Protein AF-A0A817UF31-F1 (afdb_monomer)

Secondary structure (DSSP, 8-state):
--HHHHHHHHT--HHHHHHHHHHHHHHHHS--PPP-PPPPSS-HHHHHHHHHHHHHHHHHHHHHHHHHHHHHT-

Sequence (74 aa):
MPQHEISRKLKISRHYVQQTIRKFNEFHTVATKPGAGRHSKLTNRQNRAIKLQQVRDDTLSLTDLSDTFKQVST

Mean predicted aligned error: 15.98 Å

Radius of gyration: 29.23 Å; Cα contacts (8 Å, |Δi|>4): 13; chains: 1; bounding box: 43×30×79 Å

pLDDT: mean 78.76, std 11.97, range [46.47, 94.5]

Solvent-accessible surface area (backbone atoms only — not comparable to full-atom values): 4513 Å² total; per-residue (Å²): 131,62,64,68,58,53,19,63,77,67,75,46,57,56,67,57,53,52,51,51,54,50,48,52,47,50,60,72,73,38,86,68,70,77,72,84,67,81,75,68,93,61,51,73,68,56,55,51,49,52,54,53,50,51,54,49,54,54,50,52,52,51,52,54,51,53,54,53,56,56,64,77,75,112

Foldseek 3Di:
DDLVVVCVVVVHDSVVSVVVVVVVCCVVVDVDDPDPPDDDPDDPVRVVVVVVVVVVVVVVVVVVVVVVVVVVVD

Nearest PDB structures (foldseek):
  5x3t-assembly1_G  TM=6.040E-01  e=3.808E+00  Mycobacterium tuberculosis H37Rv
  3hhg-assembly1_D  TM=4.043E-01  e=3.527E+00  Neisseria meningitidis serogroup B
  7el2-assembly1_B-2  TM=3.553E-01  e=7.582E+00  Acinetobacter baumannii
  2esn-assembly1_D  TM=3.930E-01  e=8.185E+00  Pseudomonas aeruginosa
  5x3t-assembly1_C  TM=4.065E-01  e=8.185E+00  Mycobacterium tuberculosis H37Rv

Structure (mmCIF, N/CA/C/O backbone):
data_AF-A0A817UF31-F1
#
_entry.id   AF-A0A817UF31-F1
#
loop_
_atom_site.group_PDB
_atom_site.id
_atom_site.type_symbol
_atom_site.label_atom_id
_atom_site.label_alt_id
_atom_site.label_comp_id
_atom_site.label_asym_id
_atom_site.label_entity_id
_atom_site.label_seq_id
_atom_site.pdbx_PDB_ins_code
_atom_site.Cartn_x
_atom_site.Cartn_y
_atom_site.Cartn_z
_atom_site.occupancy
_atom_site.B_iso_or_equiv
_atom_site.auth_seq_id
_atom_site.auth_comp_id
_atom_site.auth_asym_id
_atom_site.auth_atom_id
_atom_site.pdbx_PDB_model_num
ATOM 1 N N . MET A 1 1 ? 5.844 2.594 -32.906 1.00 68.12 1 MET A N 1
ATOM 2 C CA . MET A 1 1 ? 7.269 2.961 -32.755 1.00 68.12 1 MET A CA 1
ATOM 3 C C . MET A 1 1 ? 8.085 1.732 -32.373 1.00 68.12 1 MET A C 1
ATOM 5 O O . MET A 1 1 ? 7.705 1.059 -31.419 1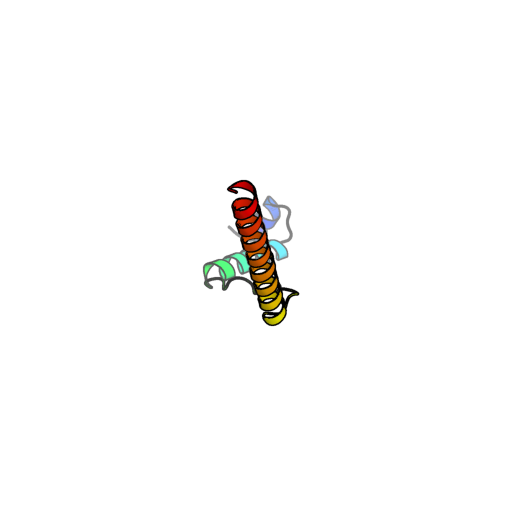.00 68.12 1 MET A O 1
ATOM 9 N N . PRO A 1 2 ? 9.175 1.415 -33.084 1.00 87.50 2 PRO A N 1
ATOM 10 C CA . PRO A 1 2 ? 10.094 0.342 -32.707 1.00 87.50 2 PRO A CA 1
ATOM 11 C C . PRO A 1 2 ? 10.770 0.571 -31.338 1.00 87.50 2 PRO A C 1
ATOM 13 O O . PRO A 1 2 ? 11.221 1.672 -31.031 1.00 87.50 2 PRO A O 1
ATOM 16 N N . GLN A 1 3 ? 10.918 -0.481 -30.518 1.00 87.62 3 GLN A N 1
ATOM 17 C CA . GLN A 1 3 ? 11.497 -0.389 -29.158 1.00 87.62 3 GLN A CA 1
ATOM 18 C C . GLN A 1 3 ? 12.924 0.188 -29.122 1.00 87.62 3 GLN A C 1
ATOM 20 O O . GLN A 1 3 ? 13.325 0.826 -28.148 1.00 87.62 3 GLN A O 1
ATOM 25 N N . HIS A 1 4 ? 13.699 -0.025 -30.185 1.00 88.88 4 HIS A N 1
ATOM 26 C CA . HIS A 1 4 ? 15.061 0.486 -30.297 1.00 88.88 4 HIS A CA 1
ATOM 27 C C . HIS A 1 4 ? 15.095 2.017 -30.482 1.00 88.88 4 HIS A C 1
ATOM 29 O O . HIS A 1 4 ? 16.029 2.669 -30.024 1.00 88.88 4 HIS A O 1
ATOM 35 N N . GLU A 1 5 ? 14.063 2.620 -31.080 1.00 92.00 5 GLU A N 1
ATOM 36 C CA . GLU A 1 5 ? 13.938 4.080 -31.172 1.00 92.00 5 GLU A CA 1
ATOM 37 C C . GLU A 1 5 ? 13.603 4.704 -29.819 1.00 92.00 5 GLU A C 1
ATOM 39 O O . GLU A 1 5 ? 14.158 5.744 -29.471 1.00 92.00 5 GLU A O 1
ATOM 44 N N . ILE A 1 6 ? 12.758 4.037 -29.029 1.00 89.31 6 ILE A N 1
ATOM 45 C CA . ILE A 1 6 ? 12.411 4.453 -27.663 1.00 89.31 6 ILE A CA 1
ATOM 46 C C . ILE A 1 6 ? 13.660 4.433 -26.777 1.00 89.31 6 ILE A C 1
ATOM 48 O O . ILE A 1 6 ? 13.951 5.412 -26.095 1.00 89.31 6 ILE A O 1
ATOM 52 N N . SER A 1 7 ? 14.438 3.348 -26.849 1.00 92.38 7 SER A N 1
ATOM 53 C CA . SER A 1 7 ? 15.714 3.214 -26.139 1.00 92.38 7 SER A CA 1
ATOM 54 C C . SER A 1 7 ? 16.680 4.358 -26.470 1.00 92.38 7 SER A C 1
ATOM 56 O O . SER A 1 7 ? 17.232 4.966 -25.555 1.00 92.38 7 SER A O 1
ATOM 58 N N . ARG A 1 8 ? 16.822 4.715 -27.757 1.00 92.44 8 ARG A N 1
ATOM 59 C CA . ARG A 1 8 ? 17.678 5.831 -28.196 1.00 92.44 8 ARG A CA 1
ATOM 60 C C . ARG A 1 8 ? 17.179 7.192 -27.713 1.00 92.44 8 ARG A C 1
ATOM 62 O O . ARG A 1 8 ? 17.973 7.969 -27.195 1.00 92.44 8 ARG A O 1
ATOM 69 N N . LYS A 1 9 ? 15.880 7.477 -27.853 1.00 94.50 9 LYS A N 1
ATOM 70 C CA . LYS A 1 9 ? 15.287 8.760 -27.435 1.00 94.50 9 LYS A CA 1
ATOM 71 C C . LYS A 1 9 ? 15.376 8.980 -25.9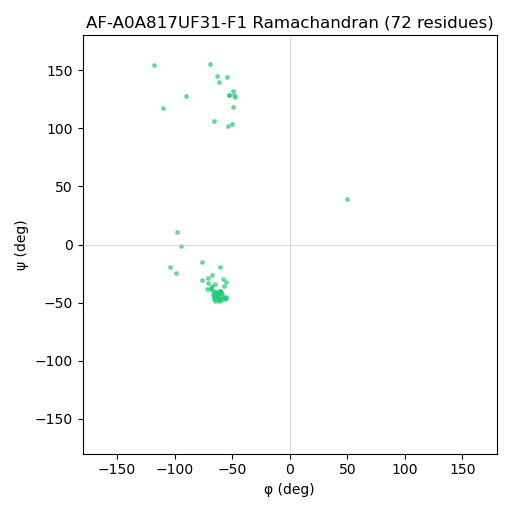27 1.00 94.50 9 LYS A C 1
ATOM 73 O O . LYS A 1 9 ? 15.661 10.086 -25.488 1.00 94.50 9 LYS A O 1
ATOM 78 N N . LEU A 1 10 ? 15.141 7.924 -25.153 1.00 92.12 10 LEU A N 1
ATOM 79 C CA . LEU A 1 10 ? 15.084 7.988 -23.694 1.00 92.12 10 LEU A CA 1
ATOM 80 C C . LEU A 1 10 ? 16.422 7.648 -23.019 1.00 92.12 10 LEU A C 1
ATOM 82 O O . LEU A 1 10 ? 16.502 7.698 -21.798 1.00 92.12 10 LEU A O 1
ATOM 86 N N . LYS A 1 11 ? 17.464 7.305 -23.792 1.00 94.19 11 LYS A N 1
ATOM 87 C CA . LYS A 1 11 ? 18.790 6.887 -23.295 1.00 94.19 11 LYS A CA 1
ATOM 88 C C . LYS A 1 11 ? 18.719 5.795 -22.213 1.00 94.19 11 LYS A C 1
ATOM 90 O O . LYS A 1 11 ? 19.482 5.797 -21.254 1.00 94.19 11 LYS A O 1
ATOM 95 N N . ILE A 1 12 ? 17.805 4.843 -22.383 1.00 93.12 12 ILE A N 1
ATOM 96 C CA . ILE A 1 12 ? 17.600 3.694 -21.485 1.00 93.12 12 ILE A CA 1
ATOM 97 C C . ILE A 1 12 ? 17.855 2.394 -22.236 1.00 93.12 12 ILE A C 1
ATOM 99 O O . ILE A 1 12 ? 17.700 2.331 -23.457 1.00 93.12 12 ILE A O 1
ATOM 103 N N . SER A 1 13 ? 18.225 1.331 -21.521 1.00 93.81 13 SER A N 1
ATOM 104 C CA . SER A 1 13 ? 18.504 0.042 -22.154 1.00 93.81 13 SER A CA 1
ATOM 105 C C . SER A 1 13 ? 17.258 -0.536 -22.837 1.00 93.81 13 SER A C 1
ATOM 107 O O . SER A 1 13 ? 16.131 -0.411 -22.351 1.00 93.81 13 SER A O 1
ATOM 109 N N . ARG A 1 14 ? 17.456 -1.228 -23.966 1.00 92.56 14 ARG A N 1
ATOM 110 C CA . ARG A 1 14 ? 16.371 -1.922 -24.681 1.00 92.56 14 ARG A CA 1
ATOM 111 C C . ARG A 1 14 ? 15.656 -2.942 -23.786 1.00 92.56 14 ARG A C 1
ATOM 113 O O . ARG A 1 14 ? 14.440 -3.079 -23.867 1.00 92.56 14 ARG A O 1
ATOM 120 N N . HIS A 1 15 ? 16.408 -3.606 -22.908 1.00 92.88 15 HIS A N 1
ATOM 121 C CA . HIS A 1 15 ? 15.868 -4.524 -21.909 1.00 92.88 15 HIS A CA 1
ATOM 122 C C . HIS A 1 15 ? 14.871 -3.824 -20.970 1.00 92.88 15 HIS A C 1
ATOM 124 O O . HIS A 1 15 ? 13.779 -4.339 -20.738 1.00 92.88 15 HIS A O 1
ATOM 130 N N . TYR A 1 16 ? 15.199 -2.620 -20.492 1.00 92.31 16 TYR A N 1
ATOM 131 C CA . TYR A 1 16 ? 14.307 -1.839 -19.635 1.00 92.31 16 TYR A CA 1
ATOM 132 C C . TYR A 1 16 ? 13.024 -1.417 -20.367 1.00 92.31 16 TYR A C 1
ATOM 134 O O . TYR A 1 16 ? 11.930 -1.583 -19.834 1.00 92.31 16 TYR A O 1
ATOM 142 N N . VAL A 1 17 ? 13.131 -0.972 -21.625 1.00 92.75 17 VAL A N 1
ATOM 143 C CA . VAL A 1 17 ? 11.963 -0.659 -22.476 1.00 92.75 17 VAL A CA 1
ATOM 144 C C . VAL A 1 17 ? 11.033 -1.868 -22.611 1.00 92.75 17 VAL A C 1
ATOM 146 O O . VAL A 1 17 ? 9.820 -1.743 -22.450 1.00 92.75 17 VAL A O 1
ATOM 149 N N . GLN A 1 18 ? 11.596 -3.049 -22.872 1.00 91.88 18 GLN A N 1
ATOM 150 C CA . GLN A 1 18 ? 10.824 -4.280 -23.033 1.00 91.88 18 GLN A CA 1
ATOM 151 C C . GLN A 1 18 ? 10.115 -4.692 -21.734 1.00 91.88 18 GLN A C 1
ATOM 153 O O . GLN A 1 18 ? 8.939 -5.056 -21.774 1.00 91.88 18 GLN A O 1
ATOM 158 N N . GLN A 1 19 ? 10.791 -4.596 -20.583 1.00 91.12 19 GLN A N 1
ATOM 159 C CA . GLN A 1 19 ? 10.174 -4.880 -19.285 1.00 91.12 19 GLN A CA 1
ATOM 160 C C . GLN A 1 19 ? 9.039 -3.908 -18.954 1.00 91.12 19 GLN A C 1
ATOM 162 O O . GLN A 1 19 ? 7.997 -4.343 -18.468 1.00 91.12 19 GLN A O 1
ATOM 167 N N . THR A 1 20 ? 9.211 -2.616 -19.235 1.00 88.44 20 THR A N 1
ATOM 168 C CA . THR A 1 20 ? 8.174 -1.608 -18.984 1.00 88.44 20 THR A CA 1
ATOM 169 C C . THR A 1 20 ? 6.931 -1.861 -19.831 1.00 88.44 20 THR A C 1
ATOM 171 O O . THR A 1 20 ? 5.830 -1.840 -19.293 1.00 88.44 20 THR A O 1
ATOM 174 N N . ILE A 1 21 ? 7.089 -2.177 -21.122 1.00 87.44 21 ILE A N 1
ATOM 175 C CA . ILE A 1 21 ? 5.957 -2.523 -22.001 1.00 87.44 21 ILE A CA 1
ATOM 176 C C . ILE A 1 21 ? 5.244 -3.783 -21.500 1.00 87.44 21 ILE A C 1
ATOM 178 O O . ILE A 1 21 ? 4.018 -3.820 -21.440 1.00 87.44 21 ILE A O 1
ATOM 182 N N . ARG A 1 22 ? 6.005 -4.811 -21.109 1.00 86.12 22 ARG A N 1
ATOM 183 C CA . ARG A 1 22 ? 5.437 -6.053 -20.578 1.00 86.12 22 ARG A CA 1
ATOM 184 C C . ARG A 1 22 ? 4.631 -5.802 -19.304 1.00 86.12 22 ARG A C 1
ATOM 186 O O . ARG A 1 22 ? 3.489 -6.238 -19.232 1.00 86.12 22 ARG A O 1
ATOM 193 N N . LYS A 1 23 ? 5.193 -5.059 -18.347 1.00 83.94 23 LYS A N 1
ATOM 194 C CA . LYS A 1 23 ? 4.492 -4.678 -17.115 1.00 83.94 23 LYS A CA 1
ATOM 195 C C . LYS A 1 23 ? 3.245 -3.863 -17.428 1.00 83.94 23 LYS A C 1
ATOM 197 O O . LYS A 1 23 ? 2.191 -4.179 -16.908 1.00 83.94 23 LYS A O 1
ATOM 202 N N . PHE A 1 24 ? 3.339 -2.859 -18.296 1.00 82.31 24 PHE A N 1
ATOM 203 C CA . PHE A 1 24 ? 2.189 -2.047 -18.701 1.00 82.31 24 PHE A CA 1
ATOM 204 C C . PHE A 1 24 ? 1.046 -2.911 -19.253 1.00 82.31 24 PHE A C 1
ATOM 206 O O . PHE A 1 24 ? -0.094 -2.776 -18.817 1.00 82.31 24 PHE A O 1
ATOM 213 N N . ASN A 1 25 ? 1.364 -3.866 -20.131 1.00 79.31 25 ASN A N 1
ATOM 214 C CA . ASN A 1 25 ? 0.381 -4.817 -20.641 1.00 79.31 25 ASN A CA 1
ATOM 215 C C . ASN A 1 25 ? -0.181 -5.709 -19.529 1.00 79.31 25 ASN A C 1
ATOM 217 O O . ASN A 1 25 ? -1.392 -5.867 -19.457 1.00 79.31 25 ASN A O 1
ATOM 221 N N . GLU A 1 26 ? 0.648 -6.255 -18.637 1.00 74.62 26 GLU A N 1
ATOM 222 C CA . GLU A 1 26 ? 0.190 -7.045 -17.480 1.00 74.62 26 GLU A CA 1
ATOM 223 C C . GLU A 1 26 ? -0.744 -6.225 -16.565 1.00 74.62 26 GLU A C 1
ATOM 225 O O . GLU A 1 26 ? -1.796 -6.720 -16.171 1.00 74.62 26 GLU A O 1
ATOM 230 N N . PHE A 1 27 ? -0.424 -4.953 -16.302 1.00 66.50 27 PHE A N 1
ATOM 231 C CA . PHE A 1 27 ? -1.241 -4.036 -15.498 1.00 66.50 27 PHE A CA 1
ATOM 232 C C . PHE A 1 27 ? -2.574 -3.656 -16.159 1.00 66.50 27 PHE A C 1
ATOM 234 O O . PHE A 1 27 ? -3.508 -3.273 -15.459 1.00 66.50 27 PHE A O 1
ATOM 241 N N . HIS A 1 28 ? -2.666 -3.689 -17.490 1.00 64.62 28 HIS A N 1
ATOM 242 C CA . HIS A 1 28 ? -3.864 -3.263 -18.228 1.00 64.62 28 HIS A CA 1
ATOM 243 C C . HIS A 1 28 ? -4.709 -4.423 -18.762 1.00 64.62 28 HIS A C 1
ATOM 245 O O . HIS A 1 28 ? -5.886 -4.234 -19.048 1.00 64.62 28 HIS A O 1
ATOM 251 N N . THR A 1 29 ? -4.138 -5.622 -18.881 1.00 64.12 29 THR A N 1
ATOM 252 C CA . THR A 1 29 ? -4.854 -6.832 -19.325 1.00 64.12 29 THR A CA 1
ATOM 253 C C . THR A 1 29 ? -5.296 -7.716 -18.167 1.00 64.12 29 THR A C 1
ATOM 255 O O . THR A 1 29 ? -6.274 -8.448 -18.292 1.00 64.12 29 THR A O 1
ATOM 258 N N . VAL A 1 30 ? -4.624 -7.631 -17.020 1.00 57.81 30 VAL A N 1
ATOM 259 C CA . VAL A 1 30 ? -5.012 -8.335 -15.804 1.00 57.81 30 VAL A CA 1
ATOM 260 C C . VAL A 1 30 ? -5.504 -7.274 -14.838 1.00 57.81 30 VAL A C 1
ATOM 262 O O . VAL A 1 30 ? -4.729 -6.403 -14.454 1.00 57.81 30 VAL A O 1
ATOM 265 N N . ALA A 1 31 ? -6.782 -7.326 -14.444 1.00 58.44 31 ALA A N 1
ATOM 266 C CA . ALA A 1 31 ? -7.281 -6.538 -13.321 1.00 58.44 31 ALA A CA 1
ATOM 267 C C . ALA A 1 31 ? -6.332 -6.780 -12.144 1.00 58.44 31 ALA A C 1
ATOM 269 O O . ALA A 1 31 ? -6.306 -7.875 -11.574 1.00 58.44 31 ALA A O 1
ATOM 270 N N . THR A 1 32 ? -5.459 -5.813 -11.863 1.00 59.12 32 THR A N 1
ATOM 271 C CA . THR A 1 32 ? -4.374 -6.020 -10.916 1.00 59.12 32 THR A CA 1
ATOM 272 C C . THR A 1 32 ? -4.994 -6.223 -9.557 1.00 59.12 32 THR A C 1
ATOM 274 O O . THR A 1 32 ? -5.497 -5.277 -8.949 1.00 59.12 32 THR A O 1
ATOM 277 N N . LYS A 1 33 ? -4.984 -7.473 -9.087 1.00 61.34 33 LYS A N 1
ATOM 278 C CA . LYS A 1 33 ? -5.291 -7.770 -7.694 1.00 61.34 33 LYS A CA 1
ATOM 279 C C . LYS A 1 33 ? -4.364 -6.877 -6.868 1.00 61.34 33 LYS A C 1
ATOM 281 O O . LYS A 1 33 ? -3.164 -6.868 -7.164 1.00 61.34 33 LYS A O 1
ATOM 286 N N . PRO A 1 34 ? -4.890 -6.104 -5.902 1.00 61.69 34 PRO A N 1
ATOM 287 C CA . PRO A 1 34 ? -4.058 -5.278 -5.045 1.00 61.69 34 PRO A CA 1
ATOM 288 C C . PRO A 1 34 ? -2.904 -6.137 -4.543 1.00 61.69 34 PRO A C 1
ATOM 290 O O . PRO A 1 34 ? -3.137 -7.252 -4.065 1.00 61.69 34 PRO A O 1
ATOM 293 N N . GLY A 1 35 ? -1.669 -5.664 -4.738 1.00 60.25 35 GLY A N 1
ATOM 294 C CA . GLY A 1 35 ? -0.492 -6.376 -4.254 1.00 60.25 35 GLY A CA 1
ATOM 295 C C . GLY A 1 35 ? -0.729 -6.744 -2.797 1.00 60.25 35 GLY A C 1
ATOM 296 O O . GLY A 1 35 ? -1.217 -5.901 -2.042 1.00 60.25 35 GLY A O 1
ATOM 297 N N . ALA A 1 36 ? -0.471 -8.004 -2.432 1.00 64.06 36 ALA A N 1
ATOM 298 C CA . ALA A 1 36 ? -0.671 -8.483 -1.073 1.00 64.06 36 A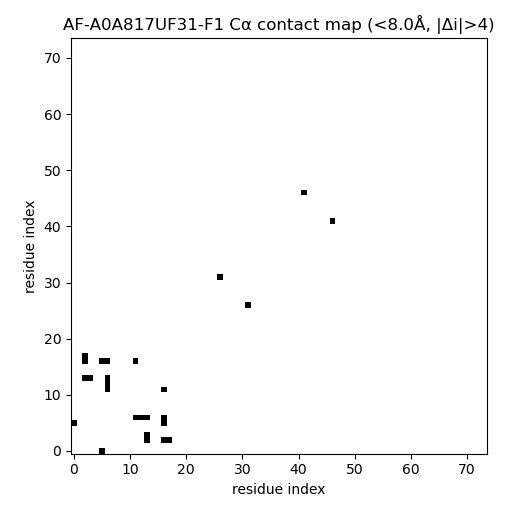LA A CA 1
ATOM 299 C C . ALA A 1 36 ? 0.089 -7.545 -0.130 1.00 64.06 36 ALA A C 1
ATOM 301 O O . ALA A 1 36 ? 1.321 -7.554 -0.081 1.00 64.06 36 ALA A O 1
ATOM 302 N N . GLY A 1 37 ? -0.657 -6.650 0.522 1.00 62.97 37 GLY A N 1
ATOM 303 C CA . GLY A 1 37 ? -0.093 -5.648 1.404 1.00 62.97 37 GLY A CA 1
ATOM 304 C C . GLY A 1 37 ? 0.755 -6.350 2.450 1.00 62.97 37 GLY A C 1
ATOM 305 O O . GLY A 1 37 ? 0.441 -7.463 2.877 1.00 62.97 37 GLY A O 1
ATOM 306 N N . ARG A 1 38 ? 1.858 -5.711 2.841 1.00 68.38 38 ARG A N 1
ATOM 307 C CA . ARG A 1 38 ? 2.758 -6.231 3.869 1.00 68.38 38 ARG A CA 1
ATOM 308 C C . ARG A 1 38 ? 1.918 -6.631 5.084 1.00 68.38 38 ARG A C 1
ATOM 310 O O . ARG A 1 38 ? 1.224 -5.783 5.643 1.00 68.38 38 ARG A O 1
ATOM 317 N N . HIS A 1 39 ? 1.944 -7.913 5.449 1.00 67.12 39 HIS A N 1
ATOM 318 C CA . HIS A 1 39 ? 1.157 -8.408 6.573 1.00 67.12 39 HIS A CA 1
ATOM 319 C C . HIS A 1 39 ? 1.458 -7.558 7.811 1.00 67.12 39 HIS A C 1
ATOM 321 O O . HIS A 1 39 ? 2.621 -7.314 8.147 1.00 67.12 39 HIS A O 1
ATOM 327 N N . SER A 1 40 ? 0.396 -7.072 8.457 1.00 69.50 40 SER A N 1
ATOM 328 C CA . SER A 1 40 ? 0.483 -6.406 9.753 1.00 69.50 40 SER A CA 1
ATOM 329 C C . SER A 1 40 ? 1.337 -7.259 10.693 1.00 69.50 40 SER A C 1
ATOM 331 O O . SER A 1 40 ? 1.072 -8.449 10.854 1.00 69.50 40 SER A O 1
ATOM 333 N N . LYS A 1 41 ? 2.344 -6.653 11.339 1.00 78.06 41 LYS A N 1
ATOM 334 C CA . LYS A 1 41 ? 3.124 -7.319 12.400 1.00 78.06 41 LYS A CA 1
ATOM 335 C C . LYS A 1 41 ? 2.242 -7.735 13.584 1.00 78.06 41 LYS A C 1
ATOM 337 O O . LYS A 1 41 ? 2.645 -8.574 14.381 1.00 78.06 41 LYS A O 1
ATOM 342 N N . LEU A 1 42 ? 1.062 -7.128 13.708 1.00 76.75 42 LEU A N 1
ATOM 343 C CA . LEU A 1 42 ? 0.082 -7.434 14.735 1.00 76.75 42 LEU A CA 1
ATOM 344 C C . LEU A 1 42 ? -0.870 -8.518 14.247 1.00 76.75 42 LEU A C 1
ATOM 346 O O . LEU A 1 42 ? -1.495 -8.397 13.189 1.00 76.75 42 LEU A O 1
ATOM 350 N N . THR A 1 43 ? -1.010 -9.553 15.066 1.00 83.31 43 THR A N 1
ATOM 351 C CA . THR A 1 43 ? -2.038 -10.579 14.896 1.00 83.31 43 THR A CA 1
ATOM 352 C C . THR A 1 43 ? -3.428 -9.997 15.173 1.00 83.31 43 THR A C 1
ATOM 354 O O . THR A 1 43 ? -3.590 -9.062 15.962 1.00 83.31 43 THR A O 1
ATOM 357 N N . ASN A 1 44 ? -4.472 -10.600 14.594 1.00 83.69 44 ASN A N 1
ATOM 358 C CA . ASN A 1 44 ? -5.864 -10.210 14.864 1.00 83.69 44 ASN A CA 1
ATOM 359 C C . ASN A 1 44 ? -6.207 -10.248 16.365 1.00 83.69 44 ASN A C 1
ATOM 361 O O . ASN A 1 44 ? -6.984 -9.425 16.848 1.00 83.69 44 ASN A O 1
ATOM 365 N N . ARG A 1 45 ? -5.585 -11.166 17.118 1.00 84.12 45 ARG A N 1
ATOM 366 C CA . ARG A 1 45 ? -5.742 -11.276 18.573 1.00 84.12 45 ARG A CA 1
ATOM 367 C C . ARG A 1 45 ? -5.174 -10.060 19.305 1.00 84.12 45 ARG A C 1
ATOM 369 O O . ARG A 1 45 ? -5.846 -9.529 20.184 1.00 84.12 45 ARG A O 1
ATOM 376 N N . GLN A 1 46 ? -3.980 -9.602 18.927 1.00 85.69 46 GLN A N 1
ATOM 377 C CA . GLN A 1 46 ? -3.360 -8.407 19.509 1.00 85.69 46 GLN A CA 1
ATOM 378 C C . GLN A 1 46 ? -4.166 -7.146 19.185 1.00 85.69 46 GLN A C 1
ATOM 380 O O . GLN A 1 46 ? -4.453 -6.364 20.084 1.00 85.69 46 GLN A O 1
ATOM 385 N N . ASN A 1 47 ? -4.634 -6.998 17.941 1.00 85.31 47 ASN A N 1
ATOM 386 C CA . ASN A 1 47 ? -5.497 -5.876 17.556 1.00 85.31 47 ASN A CA 1
ATOM 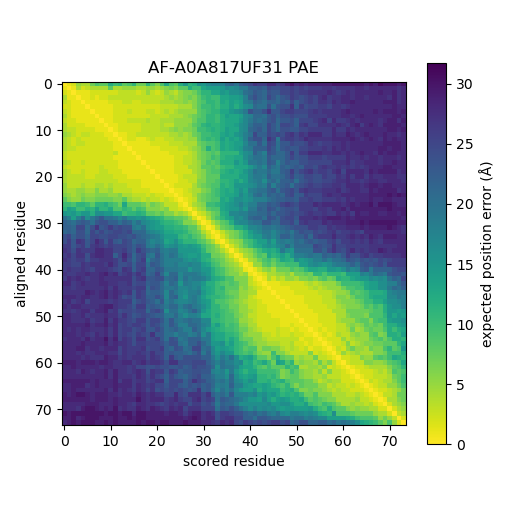387 C C . ASN A 1 47 ? -6.810 -5.847 18.349 1.00 85.31 47 ASN A C 1
ATOM 389 O O . ASN A 1 47 ? -7.268 -4.781 18.756 1.00 85.31 47 ASN A O 1
ATOM 393 N N . ARG A 1 48 ? -7.418 -7.013 18.601 1.00 87.88 48 ARG A N 1
ATOM 394 C CA . ARG A 1 48 ? -8.626 -7.107 19.430 1.00 87.88 48 ARG A CA 1
ATOM 395 C C . ARG A 1 48 ? -8.345 -6.750 20.890 1.00 87.88 48 ARG A C 1
ATOM 397 O O . ARG A 1 48 ? -9.158 -6.063 21.494 1.00 87.88 48 ARG A O 1
ATOM 404 N N . ALA A 1 49 ? -7.210 -7.184 21.438 1.00 88.94 49 ALA A N 1
ATOM 405 C CA . ALA A 1 49 ? -6.812 -6.849 22.803 1.00 88.94 49 ALA A CA 1
ATOM 406 C C . ALA A 1 49 ? -6.589 -5.339 22.980 1.00 88.94 49 ALA A C 1
ATOM 408 O O . ALA A 1 49 ? -7.114 -4.770 23.928 1.00 88.94 49 ALA A O 1
ATOM 409 N N . ILE A 1 50 ? -5.906 -4.685 22.033 1.00 87.56 50 ILE A N 1
ATOM 410 C CA . ILE A 1 50 ? -5.687 -3.227 22.052 1.00 87.56 50 ILE A CA 1
ATOM 411 C C . ILE A 1 50 ? -7.024 -2.479 22.034 1.00 87.56 50 ILE A C 1
ATOM 413 O O . ILE A 1 50 ? -7.246 -1.606 22.865 1.00 87.56 50 ILE A O 1
ATOM 417 N N . LYS A 1 51 ? -7.946 -2.863 21.141 1.00 87.50 51 LYS A N 1
ATOM 418 C CA . LYS A 1 51 ? -9.280 -2.244 21.076 1.00 87.50 51 LYS A CA 1
ATOM 419 C C . LYS A 1 51 ? -10.075 -2.426 22.368 1.00 87.50 51 LYS A C 1
ATOM 421 O O . LYS A 1 51 ? -10.735 -1.498 22.812 1.00 87.50 51 LYS A O 1
ATOM 426 N N . LEU A 1 52 ? -10.027 -3.616 22.969 1.00 88.62 52 LEU A N 1
ATOM 427 C CA . LEU A 1 52 ? -10.716 -3.880 24.235 1.00 88.62 52 LEU A CA 1
ATOM 428 C C . LEU A 1 52 ? -10.103 -3.099 25.401 1.00 88.62 52 LEU A C 1
ATOM 430 O O . LEU A 1 52 ? -10.844 -2.670 26.279 1.00 88.62 52 LEU A O 1
ATOM 434 N N . GLN A 1 53 ? -8.781 -2.917 25.404 1.00 88.31 53 GLN A N 1
ATOM 435 C C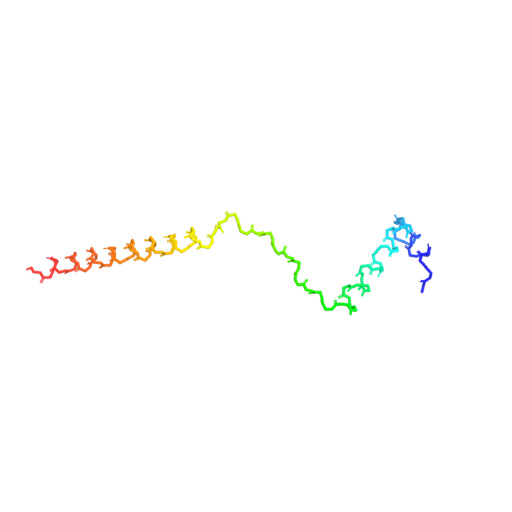A . GLN A 1 53 ? -8.100 -2.101 26.403 1.00 88.31 53 GLN A CA 1
ATOM 436 C C . GLN A 1 53 ? -8.522 -0.634 26.283 1.00 88.31 53 GLN A C 1
ATOM 438 O O . GLN A 1 53 ? -8.969 -0.070 27.271 1.00 88.31 53 GLN A O 1
ATOM 443 N N . GLN A 1 54 ? -8.512 -0.071 25.070 1.00 85.88 54 GLN A N 1
ATOM 444 C CA . GLN A 1 54 ? -8.975 1.301 24.824 1.00 85.88 54 GLN A CA 1
ATOM 445 C C . GLN A 1 54 ? -10.416 1.518 25.294 1.00 85.88 54 GLN A C 1
ATOM 447 O O . GLN A 1 54 ? -10.680 2.453 26.033 1.00 85.88 54 GLN A O 1
ATOM 452 N N . VAL A 1 55 ? -11.335 0.606 24.956 1.00 84.62 55 VAL A N 1
ATOM 453 C CA . VAL A 1 55 ? -12.733 0.707 25.410 1.00 84.62 55 VAL A CA 1
ATOM 454 C C . VAL A 1 55 ? -12.836 0.680 26.936 1.00 84.62 55 VAL A C 1
ATOM 456 O O . VAL A 1 55 ? -13.640 1.416 27.499 1.00 84.62 55 VAL A O 1
ATOM 459 N N . ARG A 1 56 ? -12.046 -0.154 27.625 1.00 84.38 56 ARG A N 1
ATOM 460 C CA . ARG A 1 56 ? -12.032 -0.181 29.096 1.00 84.38 56 ARG A CA 1
ATOM 461 C C . ARG A 1 56 ? -11.513 1.127 29.678 1.00 84.38 56 ARG A C 1
ATOM 463 O O . ARG A 1 56 ? -12.152 1.648 30.584 1.00 84.38 56 ARG A O 1
ATOM 470 N N . ASP A 1 57 ? -10.410 1.639 29.148 1.00 85.12 57 ASP A N 1
ATOM 471 C CA . ASP A 1 57 ? -9.788 2.875 29.623 1.00 85.12 57 ASP A CA 1
ATOM 472 C C . ASP A 1 57 ? -10.733 4.074 29.415 1.00 85.12 57 ASP A C 1
ATOM 474 O O . ASP A 1 57 ? -10.950 4.857 30.338 1.00 85.12 57 ASP A O 1
ATOM 478 N N . ASP A 1 58 ? -11.398 4.148 28.257 1.00 82.75 58 ASP A N 1
ATOM 479 C CA . ASP A 1 58 ? -12.407 5.171 27.959 1.00 82.75 58 ASP A CA 1
ATOM 480 C C . ASP A 1 58 ? -13.628 5.055 28.887 1.00 82.75 58 ASP A C 1
ATOM 482 O O . ASP A 1 58 ? -14.152 6.057 29.373 1.00 82.75 58 ASP A O 1
ATOM 486 N N . THR A 1 59 ? -14.084 3.830 29.171 1.00 79.38 59 THR A N 1
ATOM 487 C CA . THR A 1 59 ? -15.237 3.600 30.059 1.00 79.38 59 THR A CA 1
ATOM 488 C C . THR A 1 59 ? -14.918 4.002 31.498 1.00 79.38 59 THR A C 1
ATOM 490 O O . THR A 1 59 ? -15.745 4.651 32.134 1.00 79.38 59 THR A O 1
ATOM 493 N N . LEU A 1 60 ? -13.725 3.651 31.994 1.00 76.00 60 LEU A N 1
ATOM 494 C CA . LEU A 1 60 ? -13.250 4.050 33.322 1.00 76.00 60 LEU A CA 1
ATOM 495 C C . LEU A 1 60 ? -13.127 5.576 33.426 1.00 76.00 60 LEU A C 1
ATOM 497 O O . LEU A 1 60 ? -13.610 6.171 34.386 1.00 76.00 60 LEU A O 1
ATOM 501 N N . SER A 1 61 ? -12.590 6.222 32.387 1.00 79.19 61 SER A N 1
ATOM 502 C CA . SER A 1 61 ? -12.507 7.683 32.324 1.00 79.19 61 SER A CA 1
ATOM 503 C C . SER A 1 61 ? -13.885 8.357 32.376 1.00 79.19 61 SER A C 1
ATOM 505 O O . SER A 1 61 ? -14.051 9.364 33.065 1.00 79.19 61 SER A O 1
ATOM 507 N N . LEU A 1 62 ? -14.894 7.805 31.695 1.00 71.25 62 LEU A N 1
ATOM 508 C CA . LEU A 1 62 ? -16.261 8.338 31.729 1.00 71.25 62 LEU A CA 1
ATOM 509 C C . LEU A 1 62 ? -16.928 8.169 33.099 1.00 71.25 62 LEU A C 1
ATOM 511 O O . LEU A 1 62 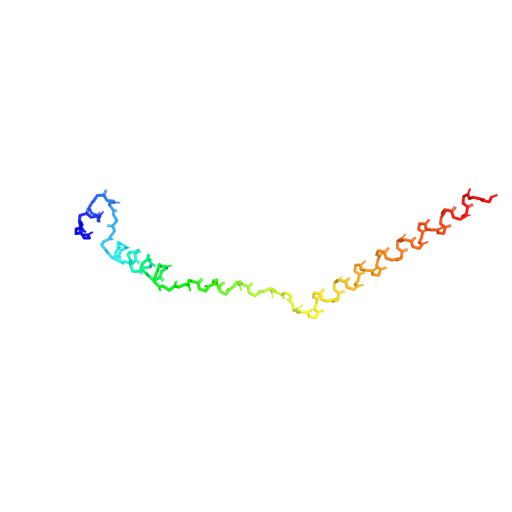? -17.647 9.071 33.537 1.00 71.25 62 LEU A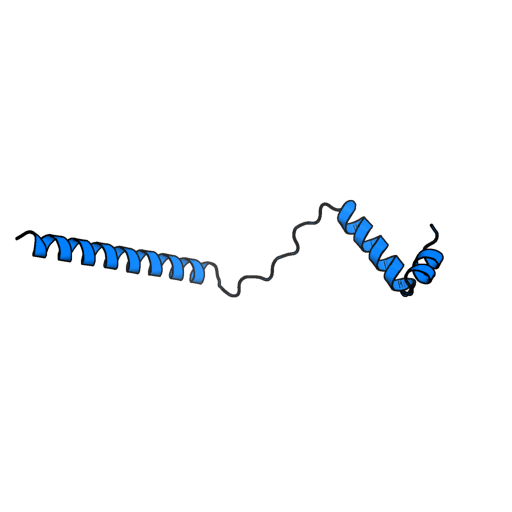 O 1
ATOM 515 N N . THR A 1 63 ? -16.701 7.043 33.783 1.00 76.81 63 THR A N 1
ATOM 516 C CA . THR A 1 63 ? -17.207 6.845 35.149 1.00 76.81 63 THR A CA 1
ATOM 517 C C . THR A 1 63 ? -16.557 7.809 36.134 1.00 76.81 63 THR A C 1
ATOM 519 O O . THR A 1 63 ? -17.273 8.450 36.901 1.00 76.81 63 THR A O 1
ATOM 522 N N . ASP A 1 64 ? -15.242 8.012 36.037 1.00 74.50 64 ASP A N 1
ATOM 523 C CA . ASP A 1 64 ? -14.511 8.943 36.903 1.00 74.50 64 ASP A CA 1
ATOM 524 C C . ASP A 1 64 ? -15.007 10.386 36.714 1.00 74.50 64 ASP A C 1
ATOM 526 O O . ASP A 1 64 ? -15.260 11.108 37.683 1.00 74.50 64 ASP A O 1
ATOM 530 N N . LEU A 1 65 ? -15.242 10.801 35.464 1.00 72.56 65 LEU A N 1
ATOM 531 C CA . LEU A 1 65 ? -15.848 12.100 35.161 1.00 72.56 65 LEU A CA 1
ATOM 532 C C . LEU A 1 65 ? -17.265 12.212 35.739 1.00 72.56 65 LEU A C 1
ATOM 534 O O . LEU A 1 65 ? -17.593 13.226 36.357 1.00 72.56 65 LEU A O 1
ATOM 538 N N . SER A 1 66 ? -18.101 11.179 35.586 1.00 75.12 66 SER A N 1
ATOM 539 C CA . SER A 1 66 ? -19.461 11.177 36.137 1.00 75.12 66 SER A CA 1
ATOM 540 C C . SER A 1 66 ? -19.476 11.332 37.655 1.00 75.12 66 SER A C 1
ATOM 542 O O . SER A 1 66 ? -20.355 12.021 38.177 1.00 75.12 66 SER A O 1
ATOM 544 N N . ASP A 1 67 ? -18.567 10.677 38.367 1.00 77.31 67 ASP A N 1
ATOM 545 C CA . ASP A 1 67 ? -18.539 10.727 39.827 1.00 77.31 67 ASP A CA 1
ATOM 546 C C . ASP A 1 67 ? -17.966 12.055 40.337 1.00 77.31 67 ASP A C 1
ATOM 548 O O . ASP A 1 67 ? -18.454 12.592 41.334 1.00 77.31 67 ASP A O 1
ATOM 552 N N . THR A 1 68 ? -17.049 12.668 39.582 1.00 70.00 68 THR A N 1
ATOM 553 C CA . THR A 1 68 ? -16.575 14.038 39.838 1.00 70.00 68 THR A CA 1
ATOM 554 C C . THR A 1 68 ? -17.715 15.062 39.706 1.00 70.00 68 THR A C 1
ATOM 556 O O . THR A 1 68 ? -17.878 15.927 40.565 1.00 70.00 68 THR A O 1
ATOM 559 N N . PHE A 1 69 ? -18.570 14.939 38.682 1.00 68.19 69 PHE A N 1
A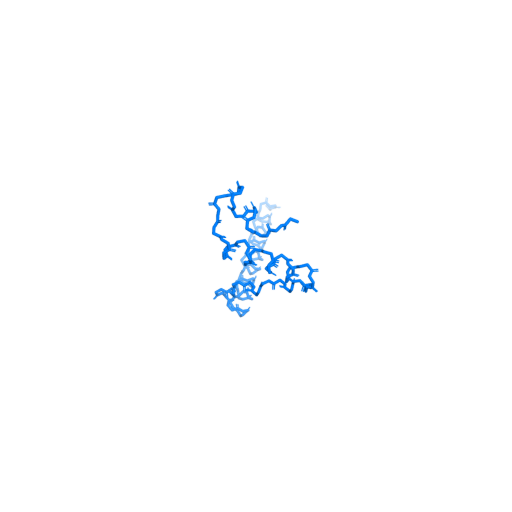TOM 560 C CA . PHE A 1 69 ? -19.738 15.818 38.507 1.00 68.19 69 PHE A CA 1
ATOM 561 C C . PHE A 1 69 ? -20.788 15.672 39.621 1.00 68.19 69 PHE A C 1
ATOM 563 O O . PHE A 1 69 ? -21.421 16.661 40.003 1.00 68.19 69 PHE A O 1
ATOM 570 N N . LYS A 1 70 ? -20.970 14.461 40.166 1.00 69.94 70 LYS A N 1
ATOM 571 C CA . LYS A 1 70 ? -21.904 14.224 41.279 1.00 69.94 70 LYS A CA 1
ATOM 572 C C . LYS A 1 70 ? -21.441 14.885 42.577 1.00 69.94 70 LYS A C 1
ATOM 574 O O . LYS A 1 70 ? -22.282 15.412 43.291 1.00 69.94 70 LYS A O 1
ATOM 579 N N . GLN A 1 71 ? -20.138 14.895 42.865 1.00 58.91 71 GLN A N 1
ATOM 580 C CA . GLN A 1 71 ? -19.600 15.504 44.090 1.00 58.91 71 GLN A CA 1
ATOM 581 C C . GLN A 1 71 ? -19.677 17.036 44.090 1.00 58.91 71 GLN A C 1
ATOM 583 O O . GLN A 1 71 ? -19.882 17.631 45.140 1.00 58.91 71 GLN A O 1
ATOM 588 N N . VAL A 1 72 ? -19.547 17.678 42.924 1.00 60.97 72 VAL A N 1
ATOM 589 C CA . VAL A 1 72 ? -19.597 19.149 42.791 1.00 60.97 72 VAL A CA 1
ATOM 590 C C . VAL A 1 72 ? -21.032 19.704 42.876 1.00 60.97 72 VAL A C 1
ATOM 592 O O . VAL A 1 72 ? -21.215 20.902 43.071 1.00 60.97 72 VAL A O 1
ATOM 595 N N . SER A 1 73 ? -22.057 18.853 42.751 1.00 55.56 73 SER A N 1
ATOM 596 C CA . SER A 1 73 ? -23.475 19.258 42.752 1.00 55.56 73 SER A CA 1
ATOM 597 C C . SER A 1 73 ? -24.184 19.098 44.113 1.00 55.56 73 SER A C 1
ATOM 599 O O . SER A 1 73 ? -25.409 19.211 44.169 1.00 55.56 73 SER A O 1
AT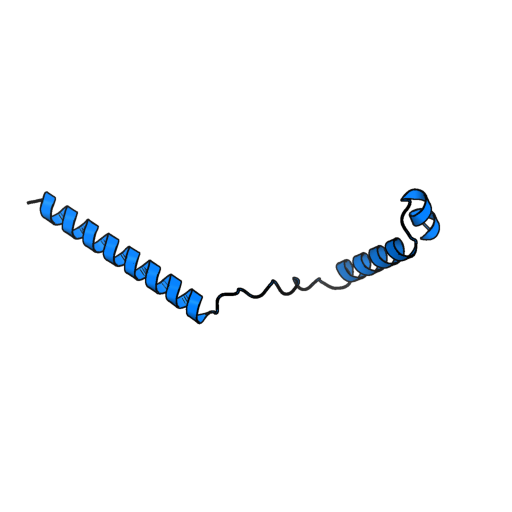OM 601 N N . THR A 1 74 ? -23.436 18.835 45.189 1.00 46.47 74 THR A N 1
ATOM 602 C CA . THR A 1 74 ? -23.904 18.749 46.592 1.00 46.47 74 THR A CA 1
ATOM 603 C C . THR A 1 74 ? -23.220 19.803 47.439 1.00 46.47 74 THR A C 1
ATOM 605 O O . THR A 1 74 ? -23.918 20.401 48.286 1.00 46.47 74 THR A O 1
#

InterPro domains:
  IPR009057 Homedomain-like superfamily [SSF46689] (1-69)
  IPR036388 Winged helix-like DNA-binding domain superfamily [G3DSA:1.10.10.10] (1-31)

Organism: NCBI:txid392032